Protein AF-A0A7S7RLU8-F1 (afdb_monomer_lite)

Foldseek 3Di:
DVVVVVVVVVVVVVVVVVVVVVVCVVPVQQQALVSLCVVLVHDSVVVVVCVVVCVQPEPQQWHQPPVRGITGDVVSSVVCSVCVPPPPDPPPPPPPPPDDVVVVVVVVVVD

Sequence (111 aa):
MFEEILEKINNLEKNMVLLLDLHLQQTNSLTKYNEVALFLGKTKRTIYTYIKEAKLVANKHYYIDANAKTVFIPKAIIEFKQNPVETKGIKETTVSRVMHPIAEKLLQGVA

Organism: NCBI:txid2740404

Structure (mmCIF, N/CA/C/O backbone):
data_AF-A0A7S7RLU8-F1
#
_entry.id   AF-A0A7S7RLU8-F1
#
loop_
_atom_site.group_PDB
_atom_site.id
_atom_site.type_symbol
_atom_site.label_atom_id
_atom_site.label_alt_id
_atom_site.label_comp_id
_atom_site.label_asym_id
_atom_site.label_entity_id
_atom_site.label_seq_id
_atom_site.pdbx_PDB_ins_code
_atom_site.Cartn_x
_atom_site.Cartn_y
_atom_site.Cartn_z
_atom_site.occupancy
_atom_site.B_iso_or_equiv
_atom_site.auth_seq_id
_atom_site.auth_comp_id
_atom_site.auth_asym_id
_atom_site.auth_atom_id
_atom_site.pdbx_PDB_model_num
ATOM 1 N N . MET A 1 1 ? -29.999 21.095 16.856 1.00 66.81 1 MET A N 1
ATOM 2 C CA . MET A 1 1 ? -29.236 20.259 17.812 1.00 66.81 1 MET A CA 1
ATOM 3 C C . MET A 1 1 ? -28.703 18.980 17.159 1.00 66.81 1 MET A C 1
ATOM 5 O O . MET A 1 1 ? -27.494 18.840 17.094 1.00 66.81 1 MET A O 1
ATOM 9 N N . PHE A 1 2 ? -29.538 18.081 16.615 1.00 83.81 2 PHE A N 1
ATOM 10 C CA . PHE A 1 2 ? -29.038 16.899 15.878 1.00 83.81 2 PHE A CA 1
ATOM 11 C C . PHE A 1 2 ? -28.295 17.256 14.576 1.00 83.81 2 PHE A C 1
ATOM 13 O O . PHE A 1 2 ? -27.253 16.676 14.289 1.00 83.81 2 PHE A O 1
ATOM 20 N N . GLU A 1 3 ? -28.782 18.249 13.827 1.00 87.50 3 GLU A N 1
ATOM 21 C CA . GLU A 1 3 ? -28.131 18.716 12.591 1.00 87.50 3 GLU A CA 1
ATOM 22 C C . GLU A 1 3 ? -26.752 19.342 12.843 1.00 87.50 3 GLU A C 1
ATOM 24 O O . GLU A 1 3 ? -25.798 19.013 12.148 1.00 87.50 3 GLU A O 1
ATOM 29 N N . GLU A 1 4 ? -26.598 20.148 13.899 1.00 88.75 4 GLU A N 1
ATOM 30 C CA . GLU A 1 4 ? -25.287 20.684 14.307 1.00 88.75 4 GLU A CA 1
ATOM 31 C C . GLU A 1 4 ? -24.294 19.584 14.699 1.00 88.75 4 GLU A C 1
ATOM 33 O O . GLU A 1 4 ? -23.092 19.720 14.475 1.00 88.75 4 GLU A O 1
ATOM 38 N N . ILE A 1 5 ? -24.771 18.495 15.311 1.00 87.69 5 ILE A N 1
ATOM 39 C CA . ILE A 1 5 ? -23.918 17.350 15.655 1.00 87.69 5 ILE A CA 1
ATOM 40 C C . ILE A 1 5 ? -23.444 16.657 14.374 1.00 87.69 5 ILE A C 1
ATOM 42 O O . ILE A 1 5 ? -22.253 16.378 14.242 1.00 87.69 5 ILE A O 1
ATOM 46 N N . LEU A 1 6 ? -24.343 16.437 13.413 1.00 90.06 6 LEU A N 1
ATOM 47 C CA . LEU A 1 6 ? -24.012 15.893 12.092 1.00 90.06 6 LEU A CA 1
ATOM 48 C C . LEU A 1 6 ? -22.999 16.769 11.347 1.00 90.06 6 LEU A C 1
ATOM 50 O O . LEU A 1 6 ? -22.022 16.262 10.801 1.00 90.06 6 LEU A O 1
ATOM 54 N N . GLU A 1 7 ? -23.183 18.085 11.369 1.00 92.25 7 GLU A N 1
ATOM 55 C CA . GLU A 1 7 ? -22.273 19.022 10.717 1.00 92.25 7 GLU A CA 1
ATOM 56 C C . GLU A 1 7 ? -20.879 19.015 11.364 1.00 92.25 7 GLU A C 1
ATOM 58 O O . GLU A 1 7 ? -19.861 18.989 10.668 1.00 92.25 7 GLU A O 1
ATOM 63 N N . LYS A 1 8 ? -20.811 18.944 12.700 1.00 89.38 8 LYS A N 1
ATOM 64 C CA . LYS A 1 8 ? -19.543 18.792 13.430 1.00 8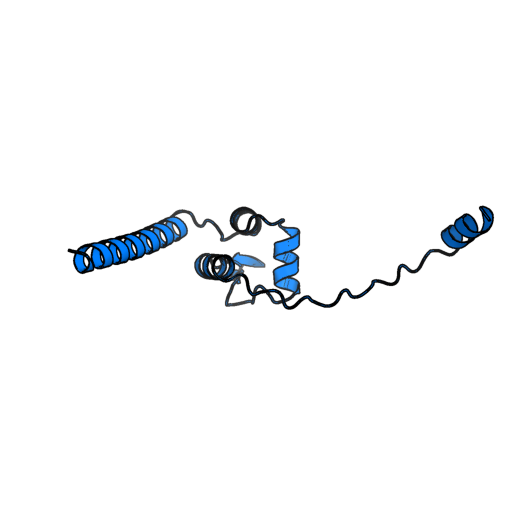9.38 8 LYS A CA 1
ATOM 65 C C . LYS A 1 8 ? -18.843 17.472 13.114 1.00 89.38 8 LYS A C 1
ATOM 67 O O . LYS A 1 8 ? -17.626 17.481 12.937 1.00 89.38 8 LYS A O 1
ATOM 72 N N . ILE A 1 9 ? -19.581 16.367 13.009 1.00 89.56 9 ILE A N 1
ATOM 73 C CA . ILE A 1 9 ? -19.028 15.061 12.617 1.00 89.56 9 ILE A CA 1
ATOM 74 C C . ILE A 1 9 ? -18.455 15.131 11.197 1.00 89.56 9 ILE A C 1
ATOM 76 O O . ILE A 1 9 ? -17.305 14.752 10.989 1.00 89.56 9 ILE A O 1
ATOM 80 N N . ASN A 1 10 ? -19.193 15.710 10.248 1.00 88.19 10 ASN A N 1
ATOM 81 C CA . ASN A 1 10 ? -18.725 15.874 8.870 1.00 88.19 10 ASN A CA 1
ATOM 82 C C . ASN A 1 10 ? -17.466 16.753 8.785 1.00 88.19 10 ASN A C 1
ATOM 84 O O . ASN A 1 10 ? -16.553 16.481 8.004 1.00 88.19 10 ASN A O 1
ATOM 88 N N . ASN A 1 11 ? -17.391 17.813 9.592 1.00 89.06 11 ASN A N 1
ATOM 89 C CA . ASN A 1 11 ? -16.210 18.674 9.646 1.00 89.06 11 ASN A CA 1
ATOM 90 C C . ASN A 1 11 ? -15.005 17.968 10.282 1.00 89.06 11 ASN A C 1
ATOM 92 O O . ASN A 1 11 ? -13.881 18.139 9.810 1.00 89.06 11 ASN A O 1
ATOM 96 N N . LEU A 1 12 ? -15.220 17.139 11.308 1.00 85.94 12 LEU A N 1
ATOM 97 C CA . LEU A 1 12 ? -14.167 16.300 11.885 1.00 85.94 12 LEU A CA 1
ATOM 98 C C . LEU A 1 12 ? -13.633 15.287 10.872 1.00 85.94 12 LEU A C 1
ATOM 100 O O . LEU A 1 12 ? -12.419 15.144 10.746 1.00 85.94 12 LEU A O 1
ATOM 104 N N . GLU A 1 13 ? -14.517 14.642 10.113 1.00 82.50 13 GLU A N 1
ATOM 105 C CA . GLU A 1 13 ? -14.128 13.698 9.067 1.00 82.50 13 GLU A CA 1
ATOM 106 C C . GLU A 1 13 ? -1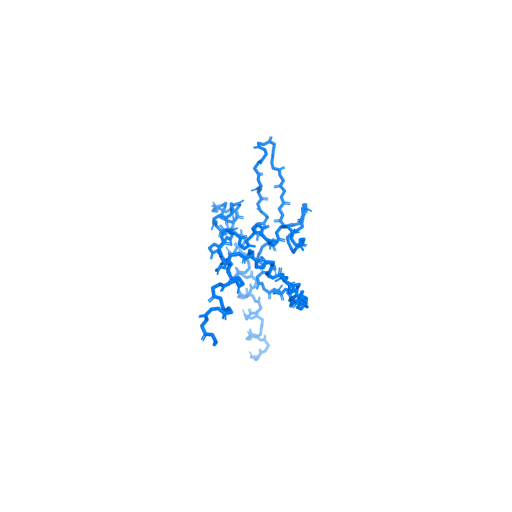3.275 14.380 7.988 1.00 82.50 13 GLU A C 1
ATOM 108 O O . GLU A 1 13 ? -12.182 13.909 7.670 1.00 82.50 13 GLU A O 1
ATOM 113 N N . LYS A 1 14 ? -13.700 15.555 7.502 1.00 82.00 14 LYS A N 1
ATOM 114 C CA . LYS A 1 14 ? -12.914 16.359 6.549 1.00 82.00 14 LYS A CA 1
ATOM 115 C C . LYS A 1 14 ? -11.531 16.715 7.095 1.00 82.00 14 LYS A C 1
ATOM 117 O O . LYS A 1 14 ? -10.534 16.556 6.390 1.00 82.00 14 LYS A O 1
ATOM 122 N N . ASN A 1 15 ? -11.455 17.163 8.347 1.00 81.69 15 ASN A N 1
ATOM 123 C CA . ASN A 1 15 ? -10.189 17.531 8.981 1.00 81.69 15 ASN A CA 1
ATOM 124 C C . ASN A 1 15 ? -9.265 16.321 9.175 1.00 81.69 15 ASN A C 1
ATOM 126 O O . ASN A 1 15 ? -8.054 16.441 8.998 1.00 81.69 15 ASN A O 1
ATOM 130 N N . MET A 1 16 ? -9.819 15.147 9.490 1.00 80.19 16 MET A N 1
ATOM 131 C CA . MET A 1 16 ? -9.055 13.901 9.579 1.00 80.19 16 MET A CA 1
ATOM 132 C C . MET A 1 16 ? -8.486 13.470 8.227 1.00 80.19 16 MET A C 1
ATOM 134 O O . MET A 1 16 ? -7.323 13.073 8.161 1.00 80.19 16 MET A O 1
ATOM 138 N N . VAL A 1 17 ? -9.273 13.570 7.152 1.00 76.69 17 VAL A N 1
ATOM 139 C CA . VAL A 1 17 ? -8.797 13.285 5.789 1.00 76.69 17 VAL A CA 1
ATOM 140 C C . VAL A 1 17 ? -7.656 14.232 5.411 1.00 76.69 17 VAL A C 1
ATOM 142 O O . VAL A 1 17 ? -6.642 13.781 4.883 1.00 76.69 17 VAL A O 1
ATOM 145 N N . LEU A 1 18 ? -7.777 15.521 5.745 1.00 77.00 18 LEU A N 1
ATOM 146 C CA . LEU A 1 18 ? -6.740 16.522 5.485 1.00 77.00 18 LEU A CA 1
ATOM 147 C C . LEU A 1 18 ? -5.441 16.232 6.258 1.00 77.00 18 LEU A C 1
ATOM 149 O O . LEU A 1 18 ? -4.350 16.329 5.702 1.00 77.00 18 LEU A O 1
ATOM 153 N N . LEU A 1 19 ? -5.557 15.848 7.532 1.00 78.31 19 LEU A N 1
ATOM 154 C CA . LEU A 1 19 ? -4.425 15.459 8.378 1.00 78.31 19 LEU A CA 1
ATOM 155 C C . LEU A 1 19 ? -3.711 14.211 7.852 1.00 78.31 19 LEU A C 1
ATOM 157 O O . LEU A 1 19 ? -2.482 14.162 7.855 1.00 78.31 19 LEU A O 1
ATOM 161 N N . LEU A 1 20 ? -4.472 13.219 7.385 1.00 72.06 20 LEU A N 1
ATOM 162 C CA . LEU A 1 20 ? -3.923 12.041 6.719 1.00 72.06 20 LEU A CA 1
ATOM 163 C C . LEU A 1 20 ? -3.152 12.437 5.459 1.00 72.06 20 LEU A C 1
ATOM 165 O O . LEU A 1 20 ? -2.014 12.007 5.302 1.00 72.06 20 LEU A O 1
ATOM 169 N N . ASP A 1 21 ? -3.721 13.284 4.600 1.00 68.69 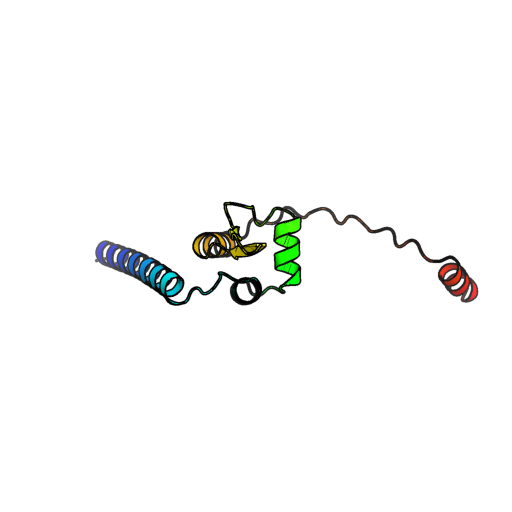21 ASP A N 1
ATOM 170 C CA . ASP A 1 21 ? -3.064 13.721 3.362 1.00 68.69 21 ASP A CA 1
ATOM 171 C C . ASP A 1 21 ? -1.758 14.486 3.644 1.00 68.69 21 ASP A C 1
ATOM 173 O O . ASP A 1 21 ? -0.705 14.159 3.096 1.00 68.69 21 ASP A O 1
ATOM 177 N N . LEU A 1 22 ? -1.786 15.417 4.603 1.00 72.75 22 LEU A N 1
ATOM 178 C CA . LEU A 1 22 ? -0.600 16.136 5.081 1.00 72.75 22 LEU A CA 1
ATOM 179 C C . LEU A 1 22 ? 0.474 15.190 5.627 1.00 72.75 22 LEU A C 1
ATOM 181 O O . LEU A 1 22 ? 1.651 15.329 5.294 1.00 72.75 22 LEU A O 1
ATOM 185 N N . HIS A 1 23 ? 0.085 14.207 6.440 1.00 71.81 23 HIS A N 1
ATOM 186 C CA . HIS A 1 23 ? 1.024 13.238 6.996 1.00 71.81 23 HIS A CA 1
ATOM 187 C C . HIS A 1 23 ? 1.699 12.403 5.899 1.00 71.81 23 HIS A C 1
ATOM 189 O O . HIS A 1 23 ? 2.907 12.162 5.955 1.00 71.81 23 HIS A O 1
ATOM 195 N N . LEU A 1 24 ? 0.949 11.995 4.876 1.00 67.44 24 LEU A N 1
ATOM 196 C CA . LEU A 1 24 ? 1.471 11.217 3.750 1.00 67.44 24 LEU A CA 1
ATOM 197 C C . LEU A 1 24 ? 2.430 12.039 2.887 1.00 67.44 24 LEU A C 1
ATOM 199 O O . LEU A 1 24 ? 3.479 11.531 2.492 1.00 67.44 24 LEU A O 1
ATOM 203 N N . GLN A 1 25 ? 2.103 13.311 2.647 1.00 65.56 25 GLN A N 1
ATOM 204 C CA . GLN A 1 25 ? 2.960 14.244 1.914 1.00 65.56 25 GLN A CA 1
ATOM 205 C C . GLN A 1 25 ? 4.265 14.542 2.665 1.00 65.56 25 GLN A C 1
ATOM 207 O O . GLN A 1 25 ? 5.328 14.594 2.052 1.00 65.56 25 GLN A O 1
ATOM 212 N N . GLN A 1 26 ? 4.210 14.702 3.990 1.00 64.94 26 GLN A N 1
ATOM 213 C CA . GLN A 1 26 ? 5.391 15.017 4.800 1.00 64.94 26 GLN A CA 1
ATOM 214 C C . GLN A 1 26 ? 6.330 13.826 4.995 1.00 64.94 26 GLN A C 1
ATOM 216 O O . GLN A 1 26 ? 7.544 14.002 5.073 1.00 64.94 26 GLN A O 1
ATOM 221 N N . THR A 1 27 ? 5.790 12.613 5.108 1.00 59.59 27 THR A N 1
ATOM 222 C CA . THR A 1 27 ? 6.596 11.454 5.512 1.00 59.59 27 THR A CA 1
ATOM 223 C C . THR A 1 27 ? 7.183 10.668 4.344 1.00 59.59 27 THR A C 1
ATOM 225 O O . THR A 1 27 ? 8.023 9.801 4.586 1.00 59.59 27 THR A O 1
ATOM 228 N N . ASN A 1 28 ? 6.760 10.917 3.092 1.00 60.56 28 ASN A N 1
ATOM 229 C CA . ASN A 1 28 ? 7.025 10.023 1.945 1.00 60.56 28 ASN A CA 1
ATOM 230 C C . ASN A 1 28 ? 6.723 8.542 2.261 1.00 60.56 28 ASN A C 1
ATOM 232 O O . ASN A 1 28 ? 7.224 7.625 1.599 1.00 60.56 28 ASN A O 1
ATOM 236 N N . SER A 1 29 ? 5.932 8.310 3.307 1.00 61.69 29 SER A N 1
ATOM 237 C CA . SER A 1 29 ? 5.633 6.999 3.843 1.00 61.69 29 SER A CA 1
ATOM 238 C C . SER A 1 29 ? 4.625 6.362 2.905 1.00 61.69 29 SER A C 1
ATOM 240 O O . SER A 1 29 ? 3.702 7.031 2.449 1.00 61.69 29 SER A O 1
ATOM 242 N N . LEU A 1 30 ? 4.826 5.083 2.591 1.00 64.94 30 LEU A N 1
ATOM 243 C CA . LEU A 1 30 ? 4.124 4.309 1.556 1.00 64.94 30 LEU A CA 1
ATOM 244 C C . LEU A 1 30 ? 4.660 4.467 0.133 1.00 64.94 30 LEU A C 1
ATOM 246 O O . LEU A 1 30 ? 4.001 4.024 -0.801 1.00 64.94 30 LEU A O 1
ATOM 250 N N . THR A 1 31 ? 5.859 5.006 -0.067 1.00 71.31 31 THR A N 1
ATOM 251 C CA . THR A 1 31 ? 6.482 4.999 -1.403 1.00 71.31 31 THR A CA 1
ATOM 252 C C . THR A 1 31 ? 7.204 3.683 -1.693 1.00 71.31 31 THR A C 1
ATOM 254 O O . THR A 1 31 ? 7.378 3.315 -2.855 1.00 71.31 31 THR A O 1
ATOM 257 N N . LYS A 1 32 ? 7.593 2.933 -0.651 1.00 80.44 32 LYS A N 1
ATOM 258 C CA . LYS A 1 32 ? 8.382 1.694 -0.758 1.00 80.44 32 LYS A CA 1
ATOM 259 C C . LYS A 1 32 ? 7.573 0.447 -0.416 1.00 80.44 32 LYS A C 1
ATOM 261 O O . LYS A 1 32 ? 6.713 0.460 0.460 1.00 80.44 32 LYS A O 1
ATOM 266 N N . TYR A 1 33 ? 7.982 -0.690 -0.985 1.00 80.44 33 TYR A N 1
ATOM 267 C CA . TYR A 1 33 ? 7.411 -2.012 -0.685 1.00 80.44 33 TYR A CA 1
ATOM 268 C C . TYR A 1 33 ? 7.293 -2.318 0.812 1.00 80.44 33 TYR A C 1
ATOM 270 O O . TYR A 1 33 ? 6.296 -2.888 1.239 1.00 80.44 33 TYR A O 1
ATOM 278 N N . ASN A 1 34 ? 8.309 -1.973 1.609 1.00 79.31 34 ASN A N 1
ATOM 279 C CA . ASN A 1 34 ? 8.328 -2.284 3.042 1.00 79.31 34 ASN A CA 1
ATOM 280 C C . ASN A 1 34 ? 7.251 -1.506 3.801 1.00 79.31 34 ASN A C 1
ATOM 282 O O . ASN A 1 34 ? 6.581 -2.065 4.660 1.00 79.31 34 ASN A O 1
A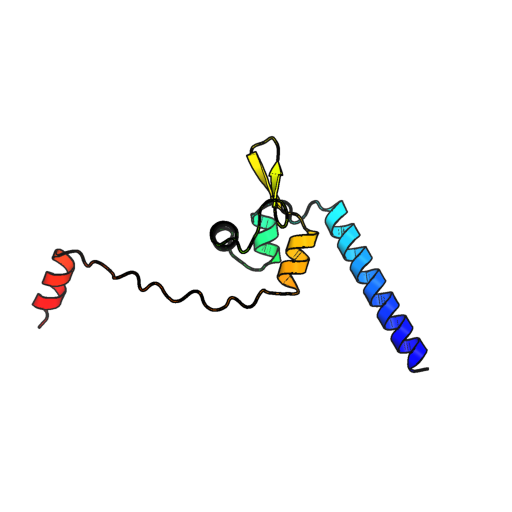TOM 286 N N . GLU A 1 35 ? 7.102 -0.229 3.466 1.00 79.06 35 GLU A N 1
ATOM 287 C CA . GLU A 1 35 ? 6.161 0.686 4.108 1.00 79.06 35 GLU A CA 1
ATOM 288 C C . GLU A 1 35 ? 4.727 0.332 3.709 1.00 79.06 35 GLU A C 1
ATOM 290 O O . GLU A 1 35 ? 3.857 0.219 4.566 1.00 79.06 35 GLU A O 1
ATOM 295 N N . VAL A 1 36 ? 4.502 0.030 2.425 1.00 78.56 36 VAL A N 1
ATOM 296 C CA . VAL A 1 36 ? 3.210 -0.457 1.918 1.00 78.56 36 VAL A CA 1
ATOM 297 C C . VAL A 1 36 ? 2.829 -1.798 2.552 1.00 78.56 36 VAL A C 1
ATOM 299 O O . VAL A 1 36 ? 1.682 -1.993 2.950 1.00 78.56 36 VAL A O 1
ATOM 302 N N . ALA A 1 37 ? 3.789 -2.715 2.698 1.00 79.62 37 ALA A N 1
ATOM 303 C CA . ALA A 1 37 ? 3.577 -4.002 3.356 1.00 79.62 37 ALA A CA 1
ATOM 304 C C . ALA A 1 37 ? 3.181 -3.832 4.834 1.00 79.62 37 ALA A C 1
ATOM 306 O O . ALA A 1 37 ? 2.195 -4.427 5.269 1.00 79.62 37 ALA A O 1
ATOM 307 N N . LEU A 1 38 ? 3.893 -2.976 5.579 1.00 79.88 38 LEU A N 1
ATOM 308 C CA . LEU A 1 38 ? 3.565 -2.638 6.969 1.00 79.88 38 LEU A CA 1
ATOM 309 C C . LEU A 1 38 ? 2.178 -1.998 7.080 1.00 79.88 38 LEU A C 1
ATOM 311 O O . LEU A 1 38 ? 1.372 -2.418 7.906 1.00 79.88 38 LEU A O 1
ATOM 315 N N . PHE A 1 39 ? 1.867 -1.037 6.212 1.00 76.69 39 PHE A N 1
ATOM 316 C CA . PHE A 1 39 ? 0.588 -0.333 6.235 1.00 76.69 39 PHE A CA 1
ATOM 317 C C . PHE A 1 39 ? -0.614 -1.245 5.950 1.00 76.69 39 PHE A C 1
ATOM 319 O O . PHE A 1 39 ? -1.674 -1.101 6.569 1.00 76.69 39 PHE A O 1
ATOM 326 N N . LEU A 1 40 ? -0.454 -2.192 5.023 1.00 75.88 40 LEU A N 1
ATOM 327 C CA . LEU A 1 40 ? -1.477 -3.181 4.677 1.00 75.88 40 LEU A CA 1
ATOM 328 C C . LEU A 1 40 ? -1.492 -4.389 5.631 1.00 75.88 40 LEU A C 1
ATOM 330 O O . LEU A 1 40 ? -2.366 -5.246 5.503 1.00 75.88 40 LEU A O 1
ATOM 334 N N . GLY A 1 41 ? -0.539 -4.489 6.566 1.00 77.38 41 GLY A N 1
ATOM 335 C CA . GLY A 1 41 ? -0.390 -5.650 7.448 1.00 77.38 41 GLY A CA 1
ATOM 336 C C . GLY A 1 41 ? -0.094 -6.947 6.684 1.00 77.38 41 GLY A C 1
ATOM 337 O O . GLY A 1 41 ? -0.543 -8.023 7.078 1.00 77.38 41 GLY A O 1
ATOM 338 N N . LYS A 1 42 ? 0.604 -6.858 5.546 1.00 83.38 42 LYS A N 1
ATOM 339 C CA . LYS A 1 42 ? 0.943 -7.993 4.672 1.00 83.38 42 LYS A CA 1
ATOM 340 C C . LYS A 1 42 ? 2.453 -8.146 4.535 1.00 83.38 42 LYS A C 1
ATOM 342 O O . LYS A 1 42 ? 3.228 -7.257 4.865 1.00 83.38 42 LYS A O 1
ATOM 347 N N . THR A 1 43 ? 2.893 -9.288 4.012 1.00 83.75 43 THR A N 1
ATOM 348 C CA . THR A 1 43 ? 4.315 -9.486 3.702 1.00 83.75 43 THR A CA 1
ATOM 349 C C . THR A 1 43 ? 4.691 -8.774 2.402 1.00 83.75 43 THR A C 1
ATOM 351 O O . THR A 1 43 ? 3.863 -8.625 1.501 1.00 83.75 43 THR A O 1
ATOM 354 N N . LYS A 1 44 ? 5.970 -8.413 2.240 1.00 82.81 44 LYS A N 1
ATOM 355 C CA . LYS A 1 44 ? 6.493 -7.861 0.973 1.00 82.81 44 LYS A CA 1
ATOM 356 C C . LYS A 1 44 ? 6.208 -8.782 -0.218 1.00 82.81 44 LYS A C 1
ATOM 358 O O . LYS A 1 44 ? 5.892 -8.309 -1.306 1.00 82.81 44 LYS A O 1
ATOM 363 N N . ARG A 1 45 ? 6.274 -10.102 0.007 1.00 84.06 45 ARG A N 1
ATOM 364 C CA . ARG A 1 45 ? 5.956 -11.124 -0.999 1.00 84.06 45 ARG A CA 1
ATOM 365 C C . ARG A 1 45 ? 4.508 -11.009 -1.461 1.00 84.06 45 ARG A C 1
ATOM 367 O O . ARG A 1 45 ? 4.258 -11.067 -2.654 1.00 84.06 45 ARG A O 1
ATOM 374 N N . THR A 1 46 ? 3.577 -10.788 -0.538 1.00 82.75 46 THR A N 1
ATOM 375 C CA . THR A 1 46 ? 2.163 -10.571 -0.864 1.00 82.75 46 THR A CA 1
ATOM 376 C C . THR A 1 46 ? 1.965 -9.320 -1.721 1.00 82.75 46 THR A C 1
ATOM 378 O O . THR A 1 46 ? 1.197 -9.368 -2.672 1.00 82.75 46 THR A O 1
ATOM 381 N N . ILE A 1 47 ? 2.688 -8.228 -1.449 1.00 83.06 47 ILE A N 1
ATOM 382 C CA . ILE A 1 47 ? 2.621 -7.014 -2.283 1.00 83.06 47 ILE A CA 1
ATOM 383 C C . ILE A 1 47 ? 3.133 -7.289 -3.703 1.00 83.06 47 ILE A C 1
ATOM 385 O O . ILE A 1 47 ? 2.499 -6.887 -4.674 1.00 83.06 47 ILE A O 1
ATOM 389 N N . TYR A 1 48 ? 4.231 -8.036 -3.840 1.00 81.81 48 TYR A N 1
ATOM 390 C CA . TYR A 1 48 ? 4.718 -8.475 -5.150 1.00 81.81 48 TYR A CA 1
ATOM 391 C C . TYR A 1 48 ? 3.692 -9.358 -5.875 1.00 81.81 48 TYR A C 1
ATOM 393 O O . TYR A 1 48 ? 3.431 -9.169 -7.062 1.00 81.81 48 TYR A O 1
ATOM 401 N N . THR A 1 49 ? 3.052 -10.281 -5.153 1.00 84.81 49 THR A N 1
ATOM 402 C CA . THR A 1 49 ? 1.948 -11.087 -5.681 1.00 84.81 49 THR A CA 1
ATOM 403 C C . THR A 1 49 ? 0.785 -10.208 -6.135 1.00 84.81 49 THR A C 1
ATOM 405 O O . THR A 1 49 ? 0.251 -10.449 -7.204 1.00 84.81 49 THR A O 1
ATOM 408 N N . TYR A 1 50 ? 0.427 -9.151 -5.404 1.00 82.56 50 TYR A N 1
ATOM 409 C CA . TYR A 1 50 ? -0.644 -8.236 -5.812 1.00 82.56 50 TYR A CA 1
ATOM 410 C C . TYR A 1 50 ? -0.317 -7.460 -7.086 1.00 82.56 50 TYR A C 1
ATOM 412 O O . TYR A 1 50 ? -1.213 -7.212 -7.888 1.00 82.56 50 TYR A O 1
ATOM 420 N N . ILE A 1 51 ? 0.950 -7.111 -7.301 1.00 81.88 51 ILE A N 1
ATOM 421 C CA . ILE A 1 51 ? 1.401 -6.541 -8.574 1.00 81.88 51 ILE A CA 1
ATOM 422 C C . ILE A 1 51 ? 1.300 -7.587 -9.690 1.00 81.88 51 ILE A C 1
ATOM 424 O O . ILE A 1 51 ? 0.776 -7.296 -10.762 1.00 81.88 51 ILE A O 1
ATOM 428 N N . LYS A 1 52 ? 1.749 -8.821 -9.430 1.00 80.69 52 LYS A N 1
ATOM 429 C CA . LYS A 1 52 ? 1.716 -9.925 -10.401 1.00 80.69 52 LYS A CA 1
ATOM 430 C C . LYS A 1 52 ? 0.290 -10.346 -10.778 1.00 80.69 52 LYS A C 1
ATOM 432 O O . LYS A 1 52 ? 0.032 -10.673 -11.928 1.00 80.69 52 LYS A O 1
ATOM 437 N N . GLU A 1 53 ? -0.626 -10.327 -9.818 1.00 80.75 53 GLU A N 1
ATOM 438 C CA . GLU A 1 53 ? -2.050 -10.648 -9.977 1.00 80.75 53 GLU A CA 1
ATOM 439 C C . GLU A 1 53 ? -2.873 -9.455 -10.493 1.00 80.75 53 GLU A C 1
ATOM 441 O O . GLU A 1 53 ? -4.099 -9.523 -10.502 1.00 80.75 53 GLU A O 1
ATOM 446 N N . ALA A 1 54 ? -2.224 -8.349 -10.882 1.00 75.38 54 ALA A N 1
ATOM 447 C CA . ALA A 1 54 ? -2.861 -7.113 -11.344 1.00 75.38 54 ALA A CA 1
ATOM 448 C C . ALA A 1 54 ? -3.872 -6.491 -10.353 1.00 75.38 54 ALA A C 1
ATOM 450 O O . ALA A 1 54 ? -4.690 -5.655 -10.734 1.00 75.38 54 ALA A O 1
ATOM 451 N N . LYS A 1 55 ? -3.795 -6.845 -9.062 1.00 77.12 55 LYS A N 1
ATOM 452 C CA . LYS A 1 55 ? -4.553 -6.188 -7.981 1.00 77.12 55 LYS A CA 1
ATOM 453 C C . LYS A 1 55 ? -4.036 -4.772 -7.738 1.00 77.12 55 LYS A C 1
ATOM 455 O O . LYS A 1 55 ? -4.814 -3.851 -7.509 1.00 77.12 55 LYS A O 1
ATOM 460 N N . LEU A 1 56 ? -2.719 -4.594 -7.834 1.00 79.00 56 LEU A N 1
ATOM 461 C CA . LEU A 1 56 ? -2.074 -3.288 -7.921 1.00 79.00 56 LEU A CA 1
ATOM 462 C C . LEU A 1 56 ? -1.714 -3.041 -9.388 1.00 79.00 56 LEU A C 1
ATOM 464 O O . LEU A 1 56 ? -1.091 -3.883 -10.029 1.00 79.00 56 LEU A O 1
ATOM 468 N N . VAL A 1 57 ? -2.114 -1.889 -9.924 1.00 78.19 57 VAL A N 1
ATOM 469 C CA . VAL A 1 57 ? -2.082 -1.594 -11.362 1.00 78.19 57 VAL A CA 1
ATOM 470 C C . VAL A 1 57 ? -1.050 -0.498 -11.591 1.00 78.19 57 VAL A C 1
ATOM 472 O O . VAL A 1 57 ? -1.040 0.497 -10.859 1.00 78.19 57 VAL A O 1
ATOM 475 N N . ALA A 1 58 ? -0.184 -0.686 -12.587 1.00 74.56 58 ALA A N 1
ATOM 476 C CA . ALA A 1 58 ? 0.800 0.316 -12.983 1.00 74.56 58 ALA A CA 1
ATOM 477 C C . ALA A 1 58 ? 0.096 1.614 -13.424 1.00 74.56 58 ALA A C 1
ATOM 479 O O . ALA A 1 58 ? -0.968 1.565 -14.036 1.00 74.56 58 ALA A O 1
ATOM 480 N N . ASN A 1 59 ? 0.668 2.769 -13.085 1.00 73.75 59 ASN A N 1
ATOM 481 C CA . ASN A 1 59 ? 0.121 4.119 -13.295 1.00 73.75 59 ASN A CA 1
ATOM 482 C C . ASN A 1 59 ? -1.165 4.455 -12.520 1.00 73.75 59 ASN A C 1
ATOM 484 O O . ASN A 1 59 ? -1.674 5.565 -12.644 1.00 73.75 59 ASN A O 1
ATOM 488 N N . LYS A 1 60 ? -1.670 3.536 -11.687 1.00 75.38 60 LYS A N 1
ATOM 489 C CA . LYS A 1 60 ? -2.787 3.796 -10.764 1.00 75.38 60 LYS A CA 1
ATOM 490 C C . LYS A 1 60 ? -2.387 3.623 -9.303 1.00 75.38 60 LYS A C 1
ATOM 492 O O . LYS A 1 60 ? -2.666 4.484 -8.481 1.00 75.38 60 LYS A O 1
ATOM 497 N N . HIS A 1 61 ? -1.727 2.513 -8.983 1.00 76.62 61 HIS A N 1
ATOM 498 C CA . HIS A 1 61 ? -1.319 2.166 -7.620 1.00 76.62 61 HIS A CA 1
ATOM 499 C C . HIS A 1 61 ? 0.196 2.308 -7.403 1.00 76.62 61 HIS A C 1
ATOM 501 O O . HIS A 1 61 ? 0.651 2.517 -6.278 1.00 76.62 61 HIS A O 1
ATOM 507 N N . TYR A 1 62 ? 0.983 2.208 -8.473 1.00 83.19 62 TYR A N 1
ATOM 508 C CA . TYR A 1 62 ? 2.428 2.411 -8.454 1.00 83.19 62 TYR A CA 1
ATOM 509 C C . TYR A 1 62 ? 2.924 2.884 -9.822 1.00 83.19 62 TYR A C 1
ATOM 511 O O . TYR A 1 62 ? 2.289 2.612 -10.840 1.00 83.19 62 TYR A O 1
ATOM 519 N N . TYR A 1 63 ? 4.074 3.543 -9.851 1.00 81.19 63 TYR A N 1
ATOM 520 C CA . TYR A 1 63 ? 4.815 3.872 -11.065 1.00 81.19 63 TYR A CA 1
ATOM 521 C C . TYR A 1 63 ? 6.272 3.429 -10.921 1.00 81.19 63 TYR A C 1
ATOM 523 O O . TYR A 1 63 ? 6.754 3.154 -9.821 1.00 81.19 63 TYR A O 1
ATOM 531 N N . ILE A 1 64 ? 6.964 3.288 -12.047 1.00 81.38 64 ILE A N 1
ATOM 532 C CA . ILE A 1 64 ? 8.398 3.002 -12.059 1.00 81.38 64 ILE A CA 1
ATOM 533 C C . ILE A 1 64 ? 9.097 4.335 -12.289 1.00 81.38 64 ILE A C 1
ATOM 535 O O . ILE A 1 64 ? 8.887 4.975 -13.315 1.00 81.38 64 ILE A O 1
ATOM 539 N N . ASP A 1 65 ? 9.875 4.769 -11.303 1.00 79.69 65 ASP A N 1
ATOM 540 C CA . ASP A 1 65 ? 10.679 5.983 -11.401 1.00 79.69 65 ASP A CA 1
ATOM 541 C C . ASP A 1 65 ? 11.883 5.767 -12.341 1.00 79.69 65 ASP A C 1
ATOM 543 O O . ASP A 1 65 ? 12.261 4.626 -12.624 1.00 79.69 65 ASP A O 1
ATOM 547 N N . ALA A 1 66 ? 12.531 6.847 -12.787 1.00 73.56 66 ALA A N 1
ATOM 548 C CA . ALA A 1 66 ? 13.660 6.828 -13.728 1.00 73.56 66 ALA A CA 1
ATOM 549 C C . ALA A 1 66 ? 14.824 5.912 -13.288 1.00 73.56 66 ALA A C 1
ATOM 551 O O . ALA A 1 66 ? 15.589 5.419 -14.112 1.00 73.56 66 ALA A O 1
ATOM 552 N N . ASN A 1 67 ? 14.916 5.620 -11.989 1.00 76.19 67 ASN A N 1
ATOM 553 C CA . ASN A 1 67 ? 15.896 4.717 -11.383 1.00 76.19 67 ASN A CA 1
ATOM 554 C C . ASN A 1 67 ? 15.467 3.231 -11.357 1.00 76.19 67 ASN A C 1
ATOM 556 O O . ASN A 1 67 ? 15.997 2.461 -10.555 1.00 76.19 67 ASN A O 1
ATOM 560 N N . ALA A 1 68 ? 14.466 2.832 -12.149 1.00 75.88 68 ALA A N 1
ATOM 561 C CA . ALA A 1 68 ? 13.861 1.492 -12.161 1.00 75.88 68 ALA A CA 1
ATOM 562 C C . ALA A 1 68 ? 13.284 1.032 -10.802 1.00 75.88 68 ALA A C 1
ATOM 564 O O . ALA A 1 68 ? 13.055 -0.158 -10.571 1.00 75.88 68 ALA A O 1
ATOM 565 N N . LYS A 1 69 ? 13.025 1.970 -9.883 1.00 78.19 69 LYS A N 1
ATOM 566 C CA . LYS A 1 69 ? 12.418 1.684 -8.579 1.00 78.19 69 LYS A CA 1
ATOM 567 C C . LYS A 1 69 ? 10.904 1.807 -8.676 1.00 78.19 69 LYS A C 1
ATOM 569 O O . LYS A 1 69 ? 10.390 2.806 -9.168 1.00 78.19 69 LYS A O 1
ATOM 574 N N . THR A 1 70 ? 10.191 0.804 -8.167 1.00 79.06 70 THR A N 1
ATOM 575 C CA . THR A 1 70 ? 8.737 0.884 -7.996 1.00 79.06 70 THR A CA 1
ATOM 576 C C . THR A 1 70 ? 8.419 1.854 -6.866 1.00 79.06 70 THR A C 1
ATOM 578 O O . THR A 1 70 ? 8.760 1.586 -5.712 1.00 79.06 70 THR A O 1
ATOM 581 N N . VAL A 1 71 ? 7.763 2.957 -7.206 1.00 81.12 71 VAL A N 1
ATOM 582 C CA . VAL A 1 71 ? 7.249 3.942 -6.261 1.00 81.12 71 VAL A CA 1
ATOM 583 C C . VAL A 1 71 ? 5.738 3.790 -6.195 1.00 81.12 71 VAL A C 1
ATOM 585 O O . VAL A 1 71 ? 5.041 3.854 -7.207 1.00 81.12 71 VAL A O 1
ATOM 588 N N . PHE A 1 72 ? 5.229 3.537 -4.997 1.00 83.00 72 PHE A N 1
ATOM 589 C CA . PHE A 1 72 ? 3.795 3.404 -4.766 1.00 83.00 72 PHE A CA 1
ATOM 590 C C . PHE A 1 72 ? 3.154 4.767 -4.529 1.00 83.00 72 PHE A C 1
ATOM 592 O O . PHE A 1 72 ? 3.783 5.669 -3.980 1.00 83.00 72 PHE A O 1
ATOM 599 N N . ILE A 1 73 ? 1.894 4.901 -4.944 1.00 81.06 73 ILE A N 1
ATOM 600 C CA . ILE A 1 73 ? 1.105 6.121 -4.765 1.00 81.06 73 ILE A CA 1
ATOM 601 C C . ILE A 1 73 ? 0.327 5.983 -3.446 1.00 81.06 73 ILE A C 1
ATOM 603 O O . ILE A 1 73 ? -0.615 5.185 -3.393 1.00 81.06 73 ILE A O 1
ATOM 607 N N . PRO A 1 74 ? 0.667 6.739 -2.382 1.00 74.00 74 PRO A N 1
ATOM 608 C CA . PRO A 1 74 ? 0.106 6.522 -1.045 1.00 74.00 74 PRO A CA 1
ATOM 609 C C . PRO A 1 74 ? -1.424 6.606 -0.996 1.00 74.00 74 PRO A C 1
ATOM 611 O O . PRO A 1 74 ? -2.072 5.730 -0.425 1.00 74.00 74 PRO A O 1
ATOM 614 N N . LYS A 1 75 ? -2.012 7.602 -1.672 1.00 74.44 75 LYS A N 1
ATOM 615 C CA . LYS A 1 75 ? -3.469 7.789 -1.758 1.00 74.44 75 LYS A CA 1
ATOM 616 C C . LYS A 1 75 ? -4.183 6.552 -2.312 1.00 74.44 75 LYS A C 1
ATOM 618 O O . LYS A 1 75 ? -5.156 6.080 -1.733 1.00 74.44 75 LYS A O 1
ATOM 623 N N . ALA A 1 76 ? -3.638 5.971 -3.378 1.00 76.12 76 ALA A N 1
ATOM 624 C CA . ALA A 1 76 ? -4.211 4.800 -4.029 1.00 76.12 76 ALA A CA 1
ATOM 625 C C . ALA A 1 76 ? -4.091 3.531 -3.156 1.00 76.12 76 ALA A C 1
ATOM 627 O O . ALA A 1 76 ? -4.965 2.667 -3.180 1.00 76.12 76 ALA A O 1
ATOM 628 N N . ILE A 1 77 ? -3.036 3.422 -2.340 1.00 79.19 77 ILE A N 1
ATOM 629 C CA . ILE A 1 77 ? -2.875 2.330 -1.363 1.00 79.19 77 ILE A CA 1
ATOM 630 C C . ILE A 1 77 ? -3.864 2.458 -0.195 1.00 79.19 77 ILE A C 1
ATOM 632 O O . ILE A 1 77 ? -4.345 1.447 0.320 1.00 79.19 77 ILE A O 1
ATOM 636 N N . ILE A 1 78 ? -4.196 3.681 0.221 1.00 75.56 78 ILE A N 1
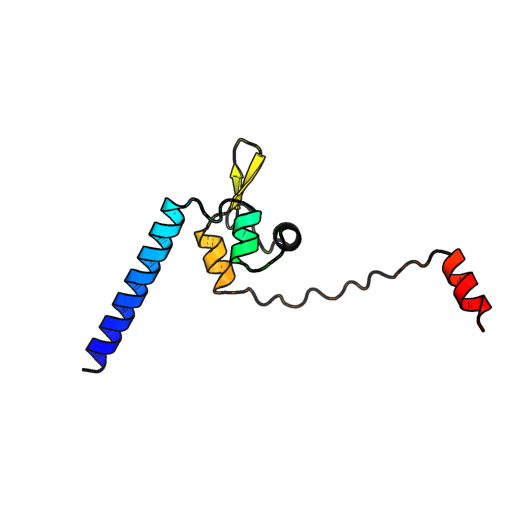ATOM 637 C CA . ILE A 1 78 ? -5.200 3.928 1.265 1.00 75.56 78 ILE A CA 1
ATOM 638 C C . ILE A 1 78 ? -6.592 3.565 0.768 1.00 75.56 78 ILE A C 1
ATOM 640 O O . ILE A 1 78 ? -7.302 2.833 1.457 1.00 75.56 78 ILE A O 1
ATOM 644 N N . GLU A 1 79 ? -6.949 3.995 -0.442 1.00 74.44 79 GLU A N 1
ATOM 645 C CA . GLU A 1 79 ? -8.208 3.606 -1.088 1.00 74.44 79 GLU A CA 1
ATOM 646 C C . GLU A 1 79 ? -8.322 2.078 -1.205 1.00 74.44 79 GLU A C 1
ATOM 648 O O . GLU A 1 79 ? -9.364 1.506 -0.888 1.00 74.44 79 GLU A O 1
ATOM 653 N N . PHE A 1 80 ? -7.224 1.396 -1.557 1.00 74.44 80 PHE A N 1
ATOM 654 C CA . PHE A 1 80 ? -7.162 -0.068 -1.609 1.00 74.44 80 PHE A CA 1
ATOM 655 C C . PHE A 1 80 ? -7.362 -0.739 -0.237 1.00 74.44 80 PHE A C 1
ATOM 657 O O . PHE A 1 80 ? -7.884 -1.850 -0.158 1.00 74.44 80 PHE A O 1
ATOM 664 N N . LYS A 1 81 ? -6.953 -0.089 0.859 1.00 75.31 81 LYS A N 1
ATOM 665 C CA . LYS A 1 81 ? -7.173 -0.595 2.223 1.00 75.31 81 LYS A CA 1
ATOM 666 C C . LYS A 1 81 ? -8.614 -0.388 2.690 1.00 75.31 81 LYS A C 1
ATOM 668 O O . LYS A 1 81 ? -9.136 -1.242 3.399 1.00 75.31 81 LYS A O 1
ATOM 673 N N . GLN A 1 82 ? -9.226 0.740 2.328 1.00 68.62 82 GLN A N 1
ATOM 674 C CA . GLN A 1 82 ? -10.603 1.079 2.701 1.00 68.62 82 GLN A CA 1
ATOM 675 C C . GLN A 1 82 ? -11.629 0.245 1.934 1.00 68.62 82 GLN A C 1
ATOM 677 O O . GLN A 1 82 ? -12.615 -0.192 2.515 1.00 68.62 82 GLN A O 1
ATOM 682 N N . ASN A 1 83 ? -11.359 -0.028 0.658 1.00 60.34 83 ASN A N 1
ATOM 683 C CA . ASN A 1 83 ? -12.140 -0.936 -0.168 1.00 60.34 83 ASN A CA 1
ATOM 684 C C . ASN A 1 83 ? -11.265 -2.133 -0.531 1.00 60.34 83 ASN A C 1
ATOM 686 O O . ASN A 1 83 ? -10.711 -2.162 -1.637 1.00 60.34 83 ASN A O 1
ATOM 690 N N . PRO A 1 84 ? -11.101 -3.121 0.371 1.00 57.34 84 PRO A N 1
ATOM 691 C CA . PRO A 1 84 ? -10.498 -4.373 -0.028 1.00 57.34 84 PRO A CA 1
ATOM 692 C C . PRO A 1 84 ? -11.395 -4.924 -1.129 1.00 57.34 84 PRO A C 1
ATOM 694 O O . PRO A 1 84 ? -12.527 -5.319 -0.864 1.00 57.34 84 PRO A O 1
ATOM 697 N N . VAL A 1 85 ? -10.924 -4.881 -2.378 1.00 55.00 85 VAL A N 1
ATOM 698 C CA . VAL A 1 85 ? -11.599 -5.561 -3.480 1.00 55.00 85 VAL A CA 1
ATOM 699 C C . VAL A 1 85 ? -11.756 -6.990 -2.999 1.00 55.00 85 VAL A C 1
ATOM 701 O O . VAL A 1 85 ? -10.746 -7.684 -2.844 1.00 55.00 85 VAL A O 1
ATOM 704 N N . GLU A 1 86 ? -12.991 -7.388 -2.677 1.00 46.19 86 GLU A N 1
ATOM 705 C CA . GLU A 1 86 ? -13.307 -8.760 -2.329 1.00 46.19 86 GLU A CA 1
ATOM 706 C C . GLU A 1 86 ? -12.712 -9.592 -3.444 1.00 46.19 86 GLU A C 1
ATOM 708 O O . GLU A 1 86 ? -13.115 -9.514 -4.610 1.00 46.19 86 GLU A O 1
ATOM 713 N N . THR A 1 87 ? -11.649 -10.313 -3.113 1.00 45.34 87 THR A N 1
ATOM 714 C CA . THR A 1 87 ? -11.045 -11.221 -4.053 1.00 45.34 87 THR A CA 1
ATOM 715 C C . THR A 1 87 ? -12.111 -12.265 -4.298 1.00 45.34 87 THR A C 1
ATOM 717 O O . THR A 1 87 ? -12.257 -13.178 -3.487 1.00 45.34 87 THR A O 1
ATOM 720 N N . LYS A 1 88 ? -12.872 -12.129 -5.392 1.00 39.38 88 LYS A N 1
ATOM 721 C CA . LYS A 1 88 ? -13.534 -13.268 -6.020 1.00 39.38 88 LYS A CA 1
ATOM 722 C C . LYS A 1 88 ? -12.462 -14.341 -6.065 1.00 39.38 88 LYS A C 1
ATOM 724 O O . LYS A 1 88 ? -11.438 -14.137 -6.720 1.00 39.38 88 LYS A O 1
ATOM 729 N N . GLY A 1 89 ? -12.645 -15.372 -5.238 1.00 37.25 89 GLY A N 1
ATOM 730 C CA . GLY A 1 89 ? -11.648 -16.395 -4.982 1.00 37.25 89 GLY A CA 1
ATOM 731 C C . GLY A 1 89 ? -11.075 -16.850 -6.309 1.00 37.25 89 GLY A C 1
ATOM 732 O O . GLY A 1 89 ? -11.794 -17.389 -7.153 1.00 37.25 89 GLY A O 1
ATOM 733 N N . ILE A 1 90 ? -9.795 -16.559 -6.528 1.00 40.38 90 ILE A N 1
ATOM 734 C CA . ILE A 1 90 ? -9.068 -17.164 -7.629 1.00 40.38 90 ILE A CA 1
ATOM 735 C C . ILE A 1 90 ? -9.078 -18.643 -7.272 1.00 40.38 90 ILE A C 1
ATOM 737 O O . ILE A 1 90 ? -8.508 -19.029 -6.252 1.00 40.38 90 ILE A O 1
ATOM 741 N N . LYS A 1 91 ? -9.843 -19.415 -8.054 1.00 43.19 91 LYS A N 1
ATOM 742 C CA . LYS A 1 91 ? -9.944 -20.872 -7.978 1.00 43.19 91 LYS A CA 1
ATOM 743 C C . LYS A 1 91 ? -8.572 -21.431 -7.636 1.00 43.19 91 LYS A C 1
ATOM 745 O O . LYS A 1 91 ? -7.605 -21.095 -8.319 1.00 43.19 91 LYS A O 1
ATOM 750 N N . GLU A 1 92 ? -8.507 -22.256 -6.595 1.00 39.75 92 GLU A N 1
ATOM 751 C CA . GLU A 1 92 ? -7.353 -23.100 -6.321 1.00 39.75 92 GLU A CA 1
ATOM 752 C C . GLU A 1 92 ? -6.981 -23.811 -7.625 1.00 39.75 92 GLU A C 1
ATOM 754 O O . GLU A 1 92 ? -7.617 -24.783 -8.028 1.00 39.75 92 GLU A O 1
ATOM 759 N N . THR A 1 93 ? -5.967 -23.320 -8.337 1.00 41.97 93 THR A N 1
ATOM 760 C CA . THR A 1 93 ? -5.219 -24.182 -9.240 1.00 41.97 93 THR A CA 1
ATOM 761 C C . THR A 1 93 ? -4.534 -25.165 -8.320 1.00 41.97 93 THR A C 1
ATOM 763 O O . THR A 1 93 ? -3.499 -24.856 -7.728 1.00 41.97 93 THR A O 1
ATOM 766 N N . THR A 1 94 ?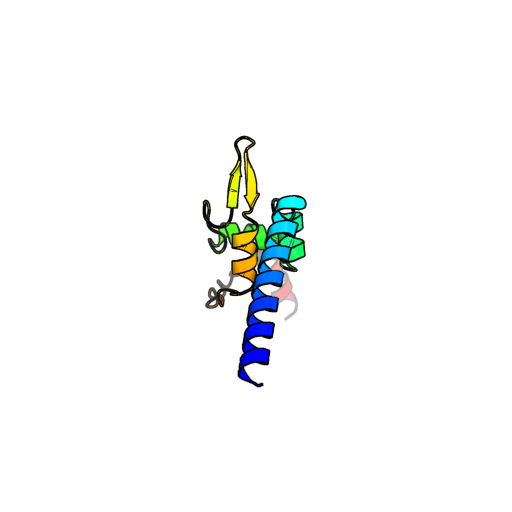 -5.178 -26.314 -8.139 1.00 43.84 94 THR A N 1
ATOM 767 C CA . THR A 1 94 ? -4.579 -27.516 -7.590 1.00 43.84 94 THR A CA 1
ATOM 768 C C . THR A 1 94 ? -3.297 -27.747 -8.374 1.00 43.84 94 THR A C 1
ATOM 770 O O . THR A 1 94 ? -3.294 -28.224 -9.506 1.00 43.84 94 THR A O 1
ATOM 773 N N . VAL A 1 95 ? -2.173 -27.322 -7.801 1.00 48.50 95 VAL A N 1
ATOM 774 C CA . VAL A 1 95 ? -0.871 -27.739 -8.297 1.00 48.50 95 VAL A CA 1
ATOM 775 C C . VAL A 1 95 ? -0.876 -29.238 -8.057 1.00 48.50 95 VAL A C 1
ATOM 777 O O . VAL A 1 95 ? -0.770 -29.676 -6.911 1.00 48.50 95 VAL A O 1
ATOM 780 N N . SER A 1 96 ? -1.088 -30.028 -9.110 1.00 52.47 96 SER A N 1
ATOM 781 C CA . SER A 1 96 ? -0.894 -31.466 -9.025 1.00 52.47 96 SER A CA 1
ATOM 782 C C . SER A 1 96 ? 0.547 -31.652 -8.572 1.00 52.47 96 SER A C 1
ATOM 784 O O . SER A 1 96 ? 1.481 -31.340 -9.316 1.00 52.47 96 SER A O 1
ATOM 786 N N . ARG A 1 97 ? 0.744 -32.068 -7.319 1.00 54.56 97 ARG A N 1
ATOM 787 C CA . ARG A 1 97 ? 2.056 -32.487 -6.838 1.00 54.56 97 ARG A CA 1
ATOM 788 C C . ARG A 1 97 ? 2.462 -33.669 -7.708 1.00 54.56 97 ARG A C 1
ATOM 790 O O . ARG A 1 97 ? 2.001 -34.780 -7.480 1.00 54.56 97 ARG A O 1
ATOM 797 N N . VAL A 1 98 ? 3.293 -33.421 -8.715 1.00 59.66 98 VAL A N 1
ATOM 798 C CA . VAL A 1 98 ? 3.999 -34.488 -9.420 1.00 59.66 98 VAL A CA 1
ATOM 799 C C . VAL A 1 98 ? 4.953 -35.076 -8.388 1.00 59.66 98 VAL A C 1
ATOM 801 O O . VAL A 1 98 ? 5.965 -34.463 -8.047 1.00 59.66 98 VAL A O 1
ATOM 804 N N . MET A 1 99 ? 4.565 -36.199 -7.781 1.00 58.44 99 MET A N 1
ATOM 805 C CA . MET A 1 99 ? 5.441 -36.901 -6.853 1.00 58.44 99 MET A CA 1
ATOM 806 C C . MET A 1 99 ? 6.608 -37.487 -7.643 1.00 58.44 99 MET A C 1
ATOM 808 O O . MET A 1 99 ? 6.430 -38.065 -8.712 1.00 58.44 99 MET A O 1
ATOM 812 N N . HIS A 1 100 ? 7.822 -37.317 -7.123 1.00 66.50 100 HIS A N 1
ATOM 813 C CA . HIS A 1 100 ? 8.992 -37.980 -7.686 1.00 66.50 100 HIS A CA 1
ATOM 814 C C . HIS A 1 100 ? 8.815 -39.502 -7.514 1.00 66.50 100 HIS A C 1
ATOM 816 O O . HIS A 1 100 ? 8.402 -39.922 -6.431 1.00 66.50 100 HIS A O 1
ATOM 822 N N . PRO A 1 101 ? 9.185 -40.344 -8.496 1.00 70.38 101 PRO A N 1
ATOM 823 C CA . PRO A 1 101 ? 8.967 -41.800 -8.456 1.00 70.38 101 PRO A CA 1
ATOM 824 C C . PRO A 1 101 ? 9.560 -42.506 -7.223 1.00 70.38 101 PRO A C 1
ATOM 826 O O . PRO A 1 101 ? 9.129 -43.590 -6.841 1.00 70.38 101 PRO A O 1
ATOM 829 N N . ILE A 1 102 ? 10.544 -41.888 -6.563 1.00 69.62 102 ILE A N 1
ATOM 830 C CA . ILE A 1 102 ? 11.126 -42.387 -5.310 1.00 69.62 102 ILE A CA 1
ATOM 831 C C . ILE A 1 102 ? 10.126 -42.266 -4.147 1.00 69.62 102 ILE A C 1
ATOM 833 O O . ILE A 1 102 ? 10.016 -43.182 -3.339 1.00 69.62 102 ILE A O 1
ATOM 837 N N . ALA A 1 103 ? 9.368 -41.169 -4.074 1.00 68.00 103 ALA A N 1
ATOM 838 C CA . ALA A 1 103 ? 8.368 -40.960 -3.029 1.00 68.00 103 ALA A CA 1
ATOM 839 C C . ALA A 1 103 ? 7.177 -41.923 -3.173 1.00 68.00 103 ALA A C 1
ATOM 841 O O . ALA A 1 103 ? 6.638 -42.383 -2.171 1.00 68.00 103 ALA A O 1
ATOM 842 N N . GLU A 1 104 ? 6.815 -42.280 -4.407 1.00 69.62 104 GLU A N 1
ATOM 843 C CA . GLU A 1 104 ? 5.763 -43.259 -4.700 1.00 69.62 104 GLU A CA 1
ATOM 844 C C . GLU A 1 104 ? 6.152 -44.674 -4.238 1.00 69.62 104 GLU A C 1
ATOM 846 O O . GLU A 1 104 ? 5.366 -45.346 -3.572 1.00 69.62 104 GLU A O 1
ATOM 851 N N . LYS A 1 105 ? 7.407 -45.086 -4.474 1.00 67.94 105 LYS A N 1
ATOM 852 C CA . LYS A 1 105 ? 7.940 -46.366 -3.973 1.00 67.94 105 LYS A CA 1
ATOM 853 C C . LYS A 1 105 ? 7.986 -46.445 -2.447 1.00 67.94 105 LYS A C 1
ATOM 855 O O . LYS A 1 105 ? 7.739 -47.510 -1.891 1.00 67.94 105 LYS A O 1
ATOM 860 N N . LEU A 1 106 ? 8.292 -45.338 -1.769 1.00 68.81 106 LEU A N 1
ATOM 861 C CA . LEU A 1 106 ? 8.306 -45.295 -0.303 1.00 68.81 106 LEU A CA 1
ATOM 862 C C . LEU A 1 106 ? 6.900 -45.412 0.294 1.00 68.81 106 LEU A C 1
ATOM 864 O O . LEU A 1 106 ? 6.741 -46.034 1.335 1.00 68.81 106 LEU A O 1
ATOM 868 N N . LEU A 1 107 ? 5.885 -44.852 -0.366 1.00 65.88 107 LEU A N 1
ATOM 869 C CA . LEU A 1 107 ? 4.490 -44.962 0.068 1.00 65.88 107 LEU A CA 1
ATOM 870 C C . LEU A 1 107 ? 3.907 -46.363 -0.179 1.00 65.88 107 LEU A C 1
ATOM 872 O O . LEU A 1 107 ? 3.134 -46.844 0.641 1.00 65.88 107 LEU A O 1
ATOM 876 N N . GLN A 1 108 ? 4.293 -47.031 -1.270 1.00 65.69 108 GLN A N 1
ATOM 877 C CA . GLN A 1 108 ? 3.848 -48.398 -1.575 1.00 65.69 108 GLN A CA 1
ATOM 878 C C . GLN A 1 108 ? 4.555 -49.473 -0.738 1.00 65.69 108 GLN A C 1
ATOM 880 O O . GLN A 1 108 ? 3.990 -50.535 -0.520 1.00 65.69 108 GLN A O 1
ATOM 885 N N . GLY A 1 109 ? 5.770 -49.207 -0.246 1.00 54.91 109 GLY A N 1
ATOM 886 C CA . GLY A 1 109 ? 6.520 -50.145 0.598 1.00 54.91 109 GLY A CA 1
ATOM 887 C C . GLY A 1 109 ? 6.070 -50.216 2.063 1.00 54.91 109 GLY A C 1
ATOM 888 O O . GLY A 1 109 ? 6.672 -50.959 2.832 1.00 54.91 109 GLY A O 1
ATOM 889 N N . VAL A 1 110 ? 5.063 -49.428 2.462 1.00 56.56 110 VAL A N 1
ATOM 890 C CA . VAL A 1 110 ? 4.493 -49.405 3.827 1.00 56.56 110 VAL A CA 1
ATOM 891 C C . VAL A 1 110 ? 3.094 -50.057 3.869 1.00 56.56 110 VAL A C 1
ATOM 893 O O . VAL A 1 110 ? 2.440 -50.032 4.910 1.00 56.56 110 VAL A O 1
ATOM 896 N N . ALA A 1 111 ? 2.636 -50.659 2.763 1.00 43.66 111 ALA A N 1
ATOM 897 C CA . ALA A 1 111 ? 1.395 -51.438 2.689 1.00 43.66 111 ALA A CA 1
ATOM 898 C C . ALA A 1 111 ? 1.663 -52.949 2.733 1.00 43.66 111 ALA A C 1
ATOM 900 O O . ALA A 1 111 ? 2.641 -53.392 2.088 1.00 43.66 111 ALA A O 1
#

Secondary structure (DSSP, 8-state):
-HHHHHHHHHHHHHHHHHHHHHHHHHH-TTSSHHHHHHHHT--HHHHHHHHHTTSS-BTTTEEE-TTS-EEE-HHHHHHHHHS-----------------HHHHHHHHTT-

Radius of gyration: 22.68 Å; chains: 1; bounding box: 45×72×32 Å

pLDDT: mean 72.12, std 13.05, range [37.25, 92.25]